Protein AF-A0A4R4UU41-F1 (afdb_monomer)

Secondary structure (DSSP, 8-state):
-HHHHHHHHHHHHHHHHHTT--TTSHHHHHHHHHHHHHTTT-TTS---SSHHHHHHHHHHHHHHHHHHHHHHHHHHHT-

Foldseek 3Di:
DVLQVLLVLLVLLLVCVVVVNDCPDPVNVVSVVSLVVQLVPLQPPDDDPDVSVSSCVSSVVSSVVSVVVVVVVVVVVVD

Structure (mmCIF, N/CA/C/O backbone):
data_AF-A0A4R4UU41-F1
#
_entry.id   AF-A0A4R4UU41-F1
#
loop_
_atom_site.group_PDB
_atom_site.id
_atom_site.type_symbol
_atom_site.label_atom_id
_atom_site.label_alt_id
_atom_site.label_comp_id
_atom_site.label_asym_id
_atom_site.label_entity_id
_atom_site.label_seq_id
_atom_site.pdbx_PDB_ins_code
_atom_site.Cartn_x
_atom_site.Cartn_y
_atom_site.Cartn_z
_atom_site.occupancy
_atom_site.B_iso_or_equiv
_atom_site.auth_seq_id
_atom_site.auth_comp_id
_atom_site.auth_asym_id
_atom_site.auth_atom_id
_atom_site.pdbx_PDB_model_num
ATOM 1 N N . MET A 1 1 ? -5.364 6.024 13.652 1.00 81.44 1 MET A N 1
ATOM 2 C CA . MET A 1 1 ? -3.890 5.905 13.722 1.00 81.44 1 MET A CA 1
ATOM 3 C C . MET A 1 1 ? -3.421 4.671 12.966 1.00 81.44 1 MET A C 1
ATOM 5 O O . MET A 1 1 ? -2.690 4.846 12.007 1.00 81.44 1 MET A O 1
ATOM 9 N N . VAL A 1 2 ? -3.912 3.466 13.288 1.00 94.12 2 VAL A N 1
ATOM 10 C CA . VAL A 1 2 ? -3.514 2.218 12.595 1.00 94.12 2 VAL A CA 1
ATOM 11 C C . VAL A 1 2 ? -3.742 2.258 11.078 1.00 94.12 2 VAL A C 1
ATOM 13 O O . VAL A 1 2 ? -2.835 1.942 10.320 1.00 94.12 2 VAL A O 1
ATOM 16 N N . SER A 1 3 ? -4.901 2.734 10.613 1.00 96.44 3 SER A N 1
ATOM 17 C CA . SER A 1 3 ? -5.179 2.840 9.172 1.00 96.44 3 SER A CA 1
ATOM 18 C C . SER A 1 3 ? -4.194 3.727 8.406 1.00 96.44 3 SER A C 1
ATOM 20 O O . SER A 1 3 ? -3.899 3.449 7.250 1.00 96.44 3 SER A O 1
ATOM 22 N N . ALA A 1 4 ? -3.664 4.775 9.043 1.00 97.06 4 ALA A N 1
ATOM 23 C CA . ALA A 1 4 ? -2.667 5.648 8.431 1.00 97.06 4 ALA A CA 1
ATOM 24 C C . ALA A 1 4 ? -1.298 4.965 8.318 1.00 97.06 4 ALA A C 1
ATOM 26 O O . ALA A 1 4 ? -0.598 5.190 7.339 1.00 97.06 4 ALA A O 1
ATOM 27 N N . LEU A 1 5 ? -0.940 4.097 9.272 1.00 98.00 5 LEU A N 1
ATOM 28 C CA . LEU A 1 5 ? 0.279 3.288 9.181 1.00 98.00 5 LEU A CA 1
ATOM 29 C C . LEU A 1 5 ? 0.185 2.276 8.034 1.00 98.00 5 LEU A C 1
ATOM 31 O O . LEU A 1 5 ? 1.139 2.120 7.282 1.00 98.00 5 LEU A O 1
ATOM 35 N N . ILE A 1 6 ? -0.976 1.643 7.847 1.00 98.12 6 ILE A N 1
ATOM 36 C CA . ILE A 1 6 ? -1.194 0.725 6.718 1.00 98.12 6 ILE A CA 1
ATOM 37 C C . ILE A 1 6 ? -1.145 1.486 5.386 1.00 98.12 6 ILE A C 1
ATOM 39 O O . ILE A 1 6 ? -0.467 1.065 4.454 1.00 98.12 6 ILE A O 1
ATOM 43 N N . ALA A 1 7 ? -1.788 2.655 5.310 1.00 98.31 7 ALA A N 1
ATOM 44 C CA . ALA A 1 7 ? -1.704 3.512 4.130 1.00 98.31 7 ALA A CA 1
ATOM 45 C C . ALA A 1 7 ? -0.257 3.937 3.817 1.00 98.31 7 ALA A C 1
ATOM 47 O O . ALA A 1 7 ? 0.142 3.940 2.654 1.00 98.31 7 ALA A O 1
ATOM 48 N N . LEU A 1 8 ? 0.548 4.240 4.841 1.00 98.44 8 LEU A N 1
ATOM 49 C CA . LEU A 1 8 ? 1.966 4.557 4.678 1.00 98.44 8 LEU A CA 1
ATOM 50 C C . LEU A 1 8 ? 2.751 3.386 4.073 1.00 98.44 8 LEU A C 1
ATOM 52 O O . LEU A 1 8 ? 3.577 3.614 3.193 1.00 98.44 8 LEU A O 1
ATOM 56 N N . VAL A 1 9 ? 2.475 2.145 4.487 1.00 98.62 9 VAL A N 1
ATOM 57 C CA . VAL A 1 9 ? 3.104 0.949 3.900 1.00 98.62 9 VAL A CA 1
ATOM 58 C C . VAL A 1 9 ? 2.828 0.862 2.398 1.00 98.62 9 VAL A C 1
ATOM 60 O O . VAL A 1 9 ? 3.751 0.609 1.628 1.00 98.62 9 VAL A O 1
ATOM 63 N N . PHE A 1 10 ? 1.595 1.125 1.954 1.00 98.44 10 PHE A N 1
ATOM 64 C CA . PHE A 1 10 ? 1.282 1.140 0.521 1.00 98.44 10 PHE A CA 1
ATOM 65 C C . PHE A 1 10 ? 2.035 2.238 -0.230 1.00 98.44 10 PHE A C 1
ATOM 67 O O . PHE A 1 10 ? 2.574 1.980 -1.303 1.00 98.44 10 PHE A O 1
ATOM 74 N N . VAL A 1 11 ? 2.122 3.443 0.340 1.00 98.62 11 VAL A N 1
ATOM 75 C CA . VAL A 1 11 ? 2.878 4.552 -0.261 1.00 98.62 11 VAL A CA 1
ATOM 76 C C . VAL A 1 11 ? 4.360 4.201 -0.386 1.00 98.62 11 VAL A C 1
ATOM 78 O O . VAL A 1 11 ? 4.944 4.403 -1.449 1.00 98.62 11 VAL A O 1
ATOM 81 N N . LEU A 1 12 ? 4.964 3.630 0.658 1.00 98.62 12 LEU A N 1
ATOM 82 C CA . LEU A 1 12 ? 6.355 3.178 0.614 1.00 98.62 12 LEU A CA 1
ATOM 83 C C . LEU A 1 12 ? 6.558 2.078 -0.433 1.00 98.62 12 LEU A C 1
ATOM 85 O O . LEU A 1 12 ? 7.506 2.153 -1.208 1.00 98.62 12 LEU A O 1
ATOM 89 N N . HIS A 1 13 ? 5.653 1.100 -0.511 1.00 98.38 13 HIS A N 1
ATOM 90 C CA . HIS A 1 13 ? 5.717 0.048 -1.524 1.00 98.38 13 HIS A CA 1
ATOM 91 C C . HIS A 1 13 ? 5.655 0.614 -2.951 1.00 98.38 13 HIS A C 1
ATOM 93 O O . HIS A 1 13 ? 6.444 0.196 -3.802 1.00 98.38 13 HIS A O 1
ATOM 99 N N . ILE A 1 14 ? 4.782 1.596 -3.203 1.00 98.38 14 ILE A N 1
ATOM 100 C CA . ILE A 1 14 ? 4.719 2.301 -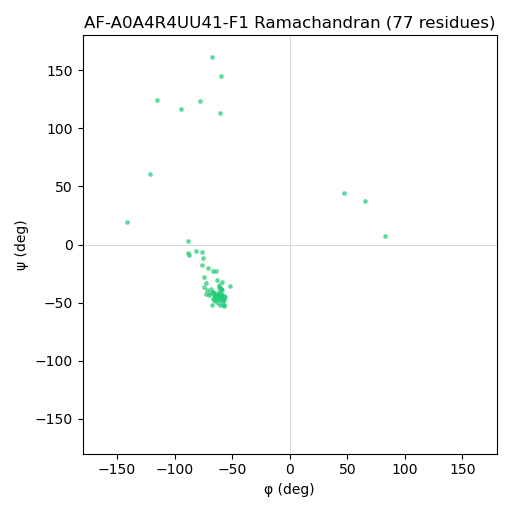4.489 1.00 98.38 14 ILE A CA 1
ATOM 101 C C . ILE A 1 14 ? 6.050 2.996 -4.776 1.00 98.38 14 ILE A C 1
ATOM 103 O O . ILE A 1 14 ? 6.630 2.767 -5.834 1.00 98.38 14 ILE A O 1
ATOM 107 N N . ILE A 1 15 ? 6.558 3.803 -3.837 1.00 98.56 15 ILE A N 1
ATOM 108 C CA . ILE A 1 15 ? 7.812 4.548 -4.015 1.00 98.56 15 ILE A CA 1
ATOM 109 C C . ILE A 1 15 ? 8.957 3.589 -4.331 1.00 98.56 15 ILE A C 1
ATOM 111 O O . ILE A 1 15 ? 9.622 3.771 -5.341 1.00 98.56 15 ILE A O 1
ATOM 115 N N . PHE A 1 16 ? 9.151 2.546 -3.523 1.00 98.44 16 PHE A N 1
ATOM 1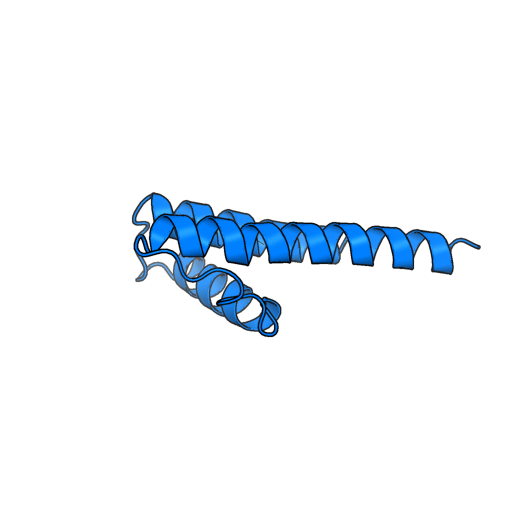16 C CA . PHE A 1 16 ? 10.232 1.578 -3.712 1.00 98.44 16 PHE A CA 1
ATOM 117 C C . PHE A 1 16 ? 10.156 0.843 -5.041 1.00 98.44 16 PHE A C 1
ATOM 119 O O . PHE A 1 16 ? 11.184 0.586 -5.659 1.00 98.44 16 PHE A O 1
ATOM 126 N N . SER A 1 17 ? 8.952 0.523 -5.500 1.0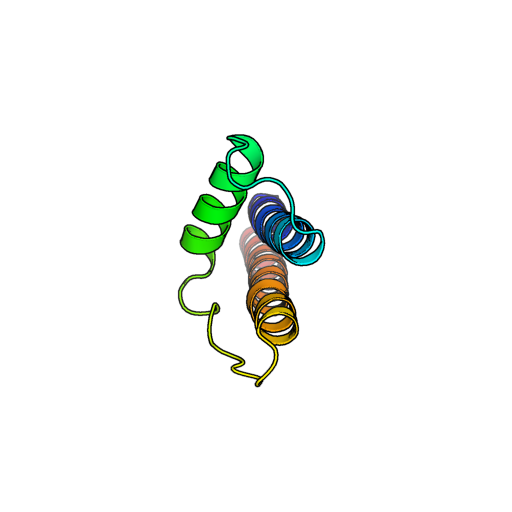0 97.00 17 SER A N 1
ATOM 127 C CA . SER A 1 17 ? 8.789 -0.158 -6.781 1.00 97.00 17 SER A CA 1
ATOM 128 C C . SER A 1 17 ? 9.067 0.784 -7.953 1.00 97.00 17 SER A C 1
ATOM 130 O O . SER A 1 17 ? 9.757 0.399 -8.890 1.00 97.00 17 SER A O 1
ATOM 132 N N . VAL A 1 18 ? 8.582 2.031 -7.888 1.00 97.69 18 VAL A N 1
ATOM 133 C CA . VAL A 1 18 ? 8.778 3.043 -8.942 1.00 97.69 18 VAL A CA 1
ATOM 134 C C . VAL A 1 18 ? 10.240 3.477 -9.036 1.00 97.69 18 VAL A C 1
ATOM 136 O O . VAL A 1 18 ? 10.749 3.687 -10.132 1.00 97.69 18 VAL A O 1
ATOM 139 N N . THR A 1 19 ? 10.932 3.614 -7.903 1.00 97.75 19 THR A N 1
ATOM 140 C CA . THR A 1 19 ? 12.345 4.018 -7.879 1.00 97.75 19 THR A CA 1
ATOM 141 C C . THR A 1 19 ? 13.310 2.865 -8.139 1.00 97.75 19 THR A C 1
ATOM 143 O O . THR A 1 19 ? 14.512 3.106 -8.238 1.00 97.75 19 THR A O 1
ATOM 146 N N . GLY A 1 20 ? 12.820 1.625 -8.240 1.00 96.69 20 GLY A N 1
ATOM 147 C CA . GLY A 1 20 ? 13.670 0.445 -8.392 1.00 96.69 20 GLY A CA 1
ATOM 148 C C . GLY A 1 20 ? 14.540 0.179 -7.160 1.00 96.69 20 GLY A C 1
ATOM 149 O O . GLY A 1 20 ? 15.705 -0.191 -7.290 1.00 96.69 20 GLY A O 1
ATOM 150 N N . ALA A 1 21 ? 14.002 0.407 -5.959 1.00 97.50 21 ALA A N 1
ATOM 151 C CA . ALA A 1 21 ? 14.714 0.164 -4.713 1.00 97.50 21 ALA A CA 1
ATOM 152 C C . ALA A 1 21 ? 15.138 -1.310 -4.582 1.00 97.50 21 ALA A C 1
ATOM 154 O O . ALA A 1 21 ? 14.418 -2.225 -4.995 1.00 97.50 21 ALA A O 1
ATOM 155 N N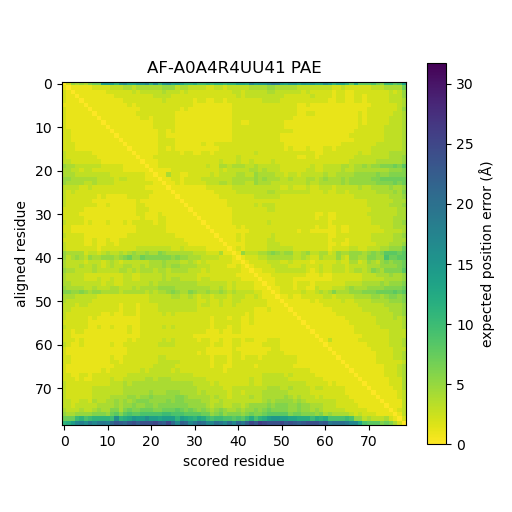 . ASN A 1 22 ? 16.304 -1.524 -3.965 1.00 97.31 22 ASN A N 1
ATOM 156 C CA . ASN A 1 22 ? 16.908 -2.844 -3.810 1.00 97.31 22 ASN A CA 1
ATOM 157 C C . ASN A 1 22 ? 15.994 -3.795 -3.015 1.00 97.31 22 ASN A C 1
ATOM 159 O 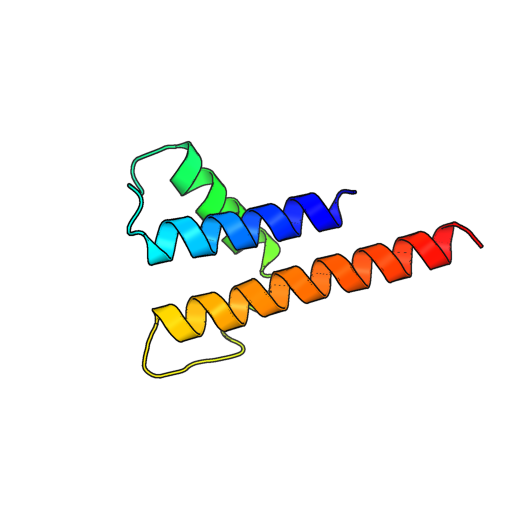O . ASN A 1 22 ? 15.793 -3.593 -1.818 1.00 97.31 22 ASN A O 1
ATOM 163 N N . GLN A 1 23 ? 15.483 -4.840 -3.671 1.00 93.88 23 GLN A N 1
ATOM 164 C CA . GLN A 1 23 ? 14.601 -5.836 -3.053 1.00 93.88 23 GLN A CA 1
ATOM 165 C C . GLN A 1 23 ? 15.329 -6.759 -2.068 1.00 93.88 23 GLN A C 1
ATOM 167 O O . GLN A 1 23 ? 14.678 -7.312 -1.190 1.00 93.88 23 GLN A O 1
ATOM 172 N N . ASP A 1 24 ? 16.659 -6.870 -2.153 1.00 96.62 24 ASP A N 1
ATOM 173 C CA . ASP A 1 24 ? 17.462 -7.644 -1.194 1.00 96.62 24 ASP A CA 1
ATOM 174 C C . ASP A 1 24 ? 17.649 -6.902 0.138 1.00 96.62 24 ASP A C 1
ATOM 176 O O . ASP A 1 24 ? 18.209 -7.436 1.092 1.00 96.62 24 ASP A O 1
ATOM 180 N N . ASN A 1 25 ? 17.206 -5.644 0.225 1.00 98.19 25 ASN A N 1
ATOM 181 C CA . ASN A 1 25 ? 17.171 -4.929 1.486 1.00 98.19 25 ASN A CA 1
ATOM 182 C C . ASN A 1 25 ? 15.967 -5.382 2.323 1.00 98.19 25 ASN A C 1
ATOM 184 O O . ASN A 1 25 ? 14.817 -5.218 1.908 1.00 98.19 25 ASN A O 1
ATOM 188 N N . ASP A 1 26 ? 16.234 -5.845 3.544 1.00 98.19 26 ASP A N 1
ATOM 189 C CA . ASP A 1 26 ? 15.213 -6.361 4.462 1.00 98.19 26 ASP A CA 1
ATOM 190 C C . ASP A 1 26 ? 14.036 -5.400 4.677 1.00 98.19 26 ASP A C 1
ATOM 192 O O . ASP A 1 26 ? 12.888 -5.831 4.777 1.00 98.19 26 ASP A O 1
ATOM 196 N N . PHE A 1 27 ? 14.281 -4.086 4.709 1.00 98.12 27 PHE A N 1
ATOM 197 C CA . PHE A 1 27 ? 13.220 -3.098 4.903 1.00 98.12 27 PHE A CA 1
ATOM 198 C C . PHE A 1 27 ? 12.318 -2.952 3.669 1.00 98.12 27 PHE A C 1
ATOM 200 O O . PHE A 1 27 ? 11.095 -2.836 3.802 1.00 98.12 27 PHE A O 1
ATOM 207 N N . VAL A 1 28 ? 12.892 -3.001 2.464 1.00 98.31 28 VAL A N 1
ATOM 208 C CA . VAL A 1 28 ? 12.130 -2.975 1.206 1.00 98.31 28 VAL A CA 1
ATOM 209 C C . VAL A 1 28 ? 11.305 -4.257 1.067 1.00 98.31 28 VAL A C 1
ATOM 211 O O . VAL A 1 28 ? 10.097 -4.176 0.828 1.00 98.31 28 VAL A O 1
ATOM 214 N N . ALA A 1 29 ? 11.917 -5.420 1.312 1.00 98.19 29 ALA A N 1
ATOM 215 C CA . ALA A 1 29 ? 11.246 -6.720 1.279 1.00 98.19 29 ALA A CA 1
ATOM 216 C C . ALA A 1 29 ? 10.107 -6.812 2.310 1.00 98.19 29 ALA A C 1
ATOM 218 O O . ALA A 1 29 ? 8.992 -7.233 1.986 1.00 98.19 29 ALA A O 1
ATOM 219 N N . PHE A 1 30 ? 10.346 -6.345 3.540 1.00 98.38 30 PHE A N 1
ATOM 220 C CA . PHE A 1 30 ? 9.325 -6.250 4.583 1.00 98.38 30 PHE A CA 1
ATOM 221 C C . PHE A 1 30 ? 8.147 -5.373 4.148 1.00 98.38 30 PHE A C 1
ATOM 223 O O . PHE A 1 30 ? 6.982 -5.741 4.332 1.00 98.38 30 PHE A O 1
ATOM 230 N N . THR A 1 31 ? 8.438 -4.221 3.544 1.00 98.44 31 THR A N 1
ATOM 231 C CA . THR A 1 31 ? 7.413 -3.285 3.074 1.00 98.44 31 THR A CA 1
ATOM 232 C C . THR A 1 31 ? 6.563 -3.903 1.966 1.00 98.44 31 THR A C 1
ATOM 234 O O . THR A 1 31 ? 5.336 -3.828 2.028 1.00 98.44 31 THR A O 1
ATOM 237 N N . TYR A 1 32 ? 7.191 -4.581 1.000 1.00 97.88 32 TYR A N 1
ATOM 238 C CA . TYR A 1 32 ? 6.500 -5.337 -0.046 1.00 97.88 32 TYR A CA 1
ATOM 239 C C . TYR A 1 32 ? 5.572 -6.413 0.537 1.00 97.88 32 TYR A C 1
ATOM 241 O O . TYR A 1 32 ? 4.387 -6.455 0.203 1.00 97.88 32 TYR A O 1
ATOM 249 N N . GLY A 1 33 ? 6.082 -7.254 1.444 1.00 98.06 33 GLY A N 1
ATOM 250 C CA . GLY A 1 33 ? 5.299 -8.324 2.066 1.00 98.06 33 GLY A CA 1
ATOM 251 C C . GLY A 1 33 ? 4.110 -7.788 2.865 1.00 98.06 33 GLY A C 1
ATOM 252 O O . GLY A 1 33 ? 2.991 -8.287 2.742 1.00 98.06 33 GLY A O 1
ATOM 2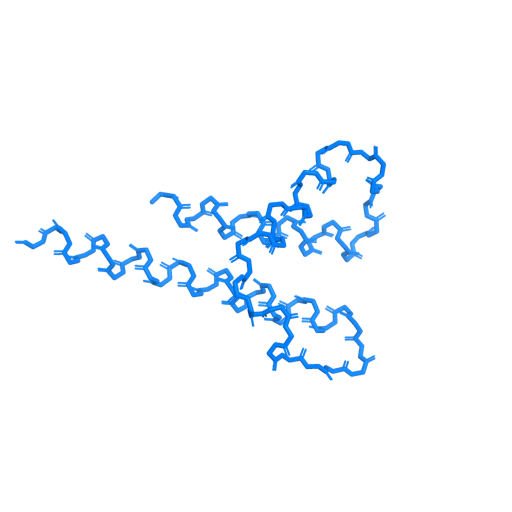53 N N . THR A 1 34 ? 4.326 -6.710 3.618 1.00 98.31 34 THR A N 1
ATOM 254 C CA . THR A 1 34 ? 3.274 -6.057 4.407 1.00 98.31 34 THR A CA 1
ATOM 255 C C . THR A 1 34 ? 2.213 -5.417 3.507 1.00 98.31 34 THR A C 1
ATOM 257 O O . THR A 1 34 ? 1.018 -5.564 3.762 1.00 98.31 34 THR A O 1
ATOM 260 N N . ALA A 1 35 ? 2.618 -4.763 2.412 1.00 98.19 35 ALA A N 1
ATOM 261 C CA . ALA A 1 35 ? 1.691 -4.223 1.420 1.00 98.19 35 ALA A CA 1
ATOM 262 C C . ALA A 1 35 ? 0.857 -5.340 0.773 1.00 98.19 35 ALA A C 1
ATOM 264 O O . ALA A 1 35 ? -0.366 -5.244 0.710 1.00 98.19 35 ALA A O 1
ATOM 265 N N . LYS A 1 36 ? 1.492 -6.439 0.356 1.00 97.19 36 LYS A N 1
ATOM 266 C CA . LYS A 1 36 ? 0.794 -7.602 -0.211 1.00 97.19 36 LYS A CA 1
ATOM 267 C C . LYS A 1 36 ? -0.210 -8.218 0.760 1.00 97.19 36 LYS A C 1
ATOM 269 O O . LYS A 1 36 ? -1.293 -8.604 0.333 1.00 97.19 36 LYS A O 1
ATOM 274 N N . PHE A 1 37 ? 0.116 -8.273 2.048 1.00 97.69 37 PHE A N 1
ATOM 275 C CA . PHE A 1 37 ? -0.787 -8.787 3.074 1.00 97.69 37 PHE A CA 1
ATOM 276 C C . PHE A 1 37 ? -2.049 -7.921 3.232 1.00 97.69 37 PHE A C 1
ATOM 278 O O . PHE A 1 37 ? -3.160 -8.446 3.271 1.00 97.69 37 PHE A O 1
ATOM 285 N N . PHE A 1 38 ? -1.900 -6.593 3.279 1.00 97.94 38 PHE A N 1
ATOM 286 C CA . PHE A 1 38 ? -3.021 -5.676 3.524 1.00 97.94 38 PHE A CA 1
ATOM 287 C C . PHE A 1 38 ? -3.795 -5.248 2.275 1.00 97.94 38 PHE A C 1
ATOM 289 O O . PHE A 1 38 ? -4.839 -4.614 2.410 1.00 97.94 38 PHE A O 1
ATOM 296 N N . VAL A 1 39 ? -3.333 -5.561 1.062 1.00 96.31 39 VAL A N 1
ATOM 297 C CA . VAL A 1 39 ? -4.046 -5.131 -0.153 1.00 96.31 39 VAL A CA 1
ATOM 298 C C . VAL A 1 39 ? -5.419 -5.806 -0.294 1.00 96.31 39 VAL A C 1
ATOM 300 O O . VAL A 1 39 ? -6.296 -5.248 -0.940 1.00 96.31 39 VAL A O 1
ATOM 303 N N . LEU A 1 40 ? -5.630 -6.973 0.336 1.00 92.56 40 LEU A N 1
ATOM 304 C CA . LEU A 1 40 ? -6.931 -7.653 0.478 1.00 92.56 40 LEU A CA 1
ATOM 305 C C . LEU A 1 40 ? -7.751 -7.754 -0.827 1.00 92.56 40 LEU A C 1
ATOM 307 O O . LEU A 1 40 ? -8.955 -7.510 -0.836 1.00 92.56 40 LEU A O 1
ATOM 311 N N . GLY A 1 41 ? -7.097 -8.108 -1.937 1.00 90.62 41 GLY A N 1
ATOM 312 C CA . GLY A 1 41 ? -7.750 -8.252 -3.248 1.00 90.62 41 GLY A CA 1
ATOM 313 C C . GLY A 1 41 ? -7.936 -6.944 -4.025 1.00 90.62 41 GLY A C 1
ATOM 314 O O . GLY A 1 41 ? -8.572 -6.944 -5.067 1.00 90.62 41 GLY A O 1
ATOM 315 N N . LEU A 1 42 ? -7.372 -5.829 -3.552 1.00 94.38 42 LEU A N 1
ATOM 316 C CA . LEU A 1 42 ? -7.355 -4.558 -4.286 1.00 94.38 42 LEU A CA 1
ATOM 317 C C . LEU A 1 42 ? -6.145 -4.418 -5.227 1.00 94.38 42 LEU A C 1
ATOM 319 O O . LEU A 1 42 ? -5.948 -3.361 -5.815 1.00 94.38 42 LEU A O 1
ATOM 323 N N . GLY A 1 43 ? -5.298 -5.448 -5.326 1.00 93.25 43 GLY A N 1
ATOM 324 C CA . GLY A 1 43 ? -4.011 -5.391 -6.029 1.00 93.25 43 GLY A CA 1
ATOM 325 C C . GLY A 1 43 ? -4.113 -5.418 -7.556 1.00 93.25 43 GLY A C 1
ATOM 326 O O . GLY A 1 43 ? -3.115 -5.169 -8.227 1.00 93.25 43 GLY A O 1
ATOM 327 N N . ASP A 1 44 ? -5.293 -5.727 -8.079 1.00 95.38 44 ASP A N 1
ATOM 328 C CA . ASP A 1 44 ? -5.584 -6.013 -9.483 1.00 95.38 44 ASP A CA 1
ATOM 329 C C . ASP A 1 44 ? -6.934 -5.424 -9.943 1.00 95.38 44 ASP A C 1
ATOM 331 O O . ASP A 1 44 ? -7.462 -5.807 -10.983 1.00 95.38 44 ASP A O 1
ATOM 335 N N . VAL A 1 45 ? -7.474 -4.442 -9.210 1.00 97.06 45 VAL A N 1
ATOM 336 C CA . VAL A 1 45 ? -8.690 -3.689 -9.588 1.00 97.06 45 VAL A CA 1
ATOM 337 C C . VAL A 1 45 ? -8.505 -2.974 -10.928 1.00 97.06 45 VAL A C 1
ATOM 339 O O . VAL A 1 45 ? -9.424 -2.908 -11.743 1.00 97.06 45 VAL A O 1
ATOM 342 N N . PHE A 1 46 ? -7.306 -2.449 -11.166 1.00 97.31 46 PHE A N 1
ATOM 343 C CA . PHE A 1 46 ? -6.899 -1.823 -12.415 1.00 97.31 46 PHE A CA 1
ATOM 344 C C . PHE A 1 46 ? -5.782 -2.636 -13.074 1.00 97.31 46 PHE A C 1
ATOM 346 O O . PHE A 1 46 ? -4.724 -2.838 -12.480 1.00 97.31 46 PHE A O 1
ATOM 353 N N . THR A 1 47 ? -5.981 -3.045 -14.327 1.00 96.81 47 THR A N 1
ATOM 354 C CA . THR A 1 47 ? -5.020 -3.847 -15.107 1.00 96.81 47 THR A CA 1
ATOM 355 C C . THR A 1 47 ? -4.590 -3.141 -16.405 1.00 96.81 47 THR A C 1
ATOM 357 O O . THR A 1 47 ? -4.834 -3.639 -17.505 1.00 96.81 47 THR A O 1
ATOM 360 N N . PRO A 1 48 ? -3.974 -1.943 -16.323 1.00 96.62 48 PRO A N 1
ATOM 361 C CA . PRO A 1 48 ? -3.449 -1.260 -17.503 1.00 96.62 48 PRO A CA 1
ATOM 362 C C . PRO A 1 48 ? -2.261 -2.026 -18.106 1.00 96.62 48 PRO A C 1
ATOM 364 O O . PRO A 1 48 ? -1.609 -2.819 -17.432 1.00 96.62 48 PRO A O 1
ATOM 367 N N . GLY A 1 49 ? -1.938 -1.742 -19.372 1.00 97.25 49 GLY A N 1
ATOM 368 C CA . GLY A 1 49 ? -0.781 -2.356 -20.040 1.00 97.25 49 GLY A CA 1
ATOM 369 C C . GLY A 1 49 ? 0.572 -1.990 -19.412 1.00 97.25 49 GLY A C 1
ATOM 370 O O . GLY A 1 49 ? 1.535 -2.735 -19.563 1.00 97.25 49 GLY A O 1
ATOM 371 N N . ASP A 1 50 ? 0.641 -0.870 -18.687 1.00 97.06 50 ASP A N 1
ATOM 372 C CA . ASP 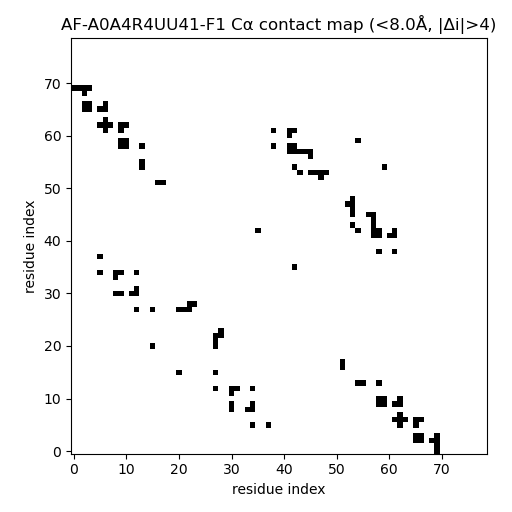A 1 50 ? 1.819 -0.463 -17.922 1.00 97.06 50 ASP A CA 1
ATOM 373 C C . ASP A 1 50 ? 1.700 -0.925 -16.460 1.00 97.06 50 ASP A C 1
ATOM 375 O O . ASP A 1 50 ? 0.827 -0.474 -15.710 1.00 97.06 50 ASP A O 1
ATOM 379 N N . ALA A 1 51 ? 2.607 -1.807 -16.039 1.00 95.56 51 ALA A N 1
ATOM 380 C CA . ALA A 1 51 ? 2.605 -2.377 -14.694 1.00 95.56 51 ALA A CA 1
ATOM 381 C C . ALA A 1 51 ? 2.817 -1.330 -13.583 1.00 95.56 51 ALA A C 1
ATOM 383 O O . ALA A 1 51 ? 2.280 -1.486 -12.486 1.00 95.56 51 ALA A O 1
ATOM 384 N N . THR A 1 52 ? 3.554 -0.250 -13.856 1.00 96.62 52 THR A N 1
ATOM 385 C CA . THR A 1 52 ? 3.798 0.836 -12.896 1.00 96.62 52 THR A CA 1
ATOM 386 C C . THR A 1 52 ? 2.524 1.630 -12.655 1.00 96.62 52 THR A C 1
ATOM 388 O O . THR A 1 52 ? 2.174 1.911 -11.508 1.00 96.62 52 THR A O 1
ATOM 391 N N . ILE A 1 53 ? 1.786 1.944 -13.723 1.00 97.88 53 ILE A N 1
ATOM 392 C CA . ILE A 1 53 ? 0.481 2.606 -13.607 1.00 97.88 53 ILE A CA 1
ATOM 393 C C . ILE A 1 53 ? -0.476 1.720 -12.805 1.00 97.88 53 ILE A C 1
ATOM 395 O O . ILE A 1 53 ? -1.123 2.201 -11.874 1.00 97.88 53 ILE A O 1
ATOM 399 N N . GLY A 1 54 ? -0.526 0.420 -13.114 1.00 97.81 54 GLY A N 1
ATOM 400 C CA . GLY A 1 54 ? -1.352 -0.539 -12.380 1.00 97.81 54 GLY A CA 1
ATOM 401 C C . GLY A 1 54 ? -1.005 -0.573 -10.892 1.00 97.81 54 GLY A C 1
ATOM 402 O O . GLY A 1 54 ? -1.891 -0.475 -10.045 1.00 97.81 54 GLY A O 1
ATOM 403 N N . LEU A 1 55 ? 0.283 -0.630 -10.559 1.00 97.81 55 LEU A N 1
ATOM 404 C CA . LEU A 1 55 ? 0.754 -0.601 -9.179 1.00 97.81 55 LEU A CA 1
ATOM 405 C C . LEU A 1 55 ? 0.270 0.651 -8.430 1.00 97.81 55 LEU A C 1
ATOM 407 O O . LEU A 1 55 ? 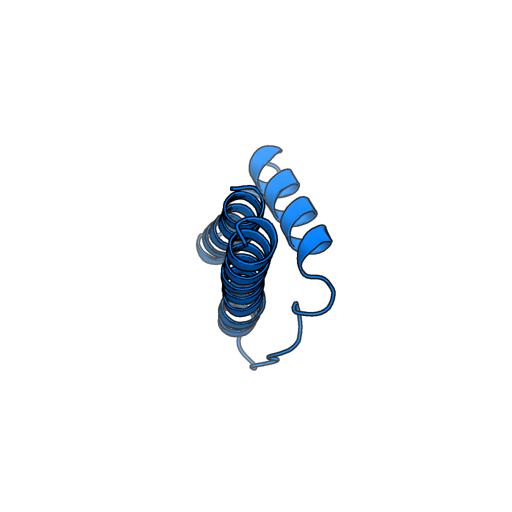-0.322 0.534 -7.355 1.00 97.81 55 LEU A O 1
ATOM 411 N N . VAL A 1 56 ? 0.511 1.837 -8.996 1.00 98.31 56 VAL A N 1
ATOM 412 C CA . VAL A 1 56 ? 0.153 3.119 -8.370 1.00 98.31 56 VAL A CA 1
ATOM 413 C C . VAL A 1 56 ? -1.355 3.208 -8.144 1.00 98.31 56 VAL A C 1
ATOM 415 O O . VAL A 1 56 ? -1.784 3.592 -7.057 1.00 98.31 56 VAL A O 1
ATOM 418 N N . LEU A 1 57 ? -2.162 2.830 -9.139 1.00 98.31 57 LEU A N 1
ATOM 419 C CA . LEU A 1 57 ? -3.620 2.897 -9.043 1.00 98.31 57 LEU A CA 1
ATOM 420 C C . LEU A 1 57 ? -4.172 1.947 -7.977 1.00 98.31 57 LEU A C 1
ATOM 422 O O . LEU A 1 57 ? -4.961 2.366 -7.132 1.00 98.31 57 LEU A O 1
ATOM 426 N N . ASN A 1 58 ? -3.741 0.686 -7.987 1.00 98.44 58 ASN A N 1
ATOM 427 C CA . ASN A 1 58 ? -4.259 -0.341 -7.084 1.00 98.44 58 ASN A CA 1
ATOM 428 C C . ASN A 1 58 ? -3.869 -0.081 -5.625 1.00 98.44 58 ASN A C 1
ATOM 430 O O . ASN A 1 58 ? -4.726 -0.007 -4.742 1.00 98.44 58 ASN A O 1
ATOM 434 N N . TYR A 1 59 ? -2.581 0.137 -5.357 1.00 98.25 59 TYR A N 1
ATOM 435 C CA . TYR A 1 59 ? -2.118 0.396 -3.992 1.00 98.25 59 TYR A CA 1
ATOM 436 C C . TYR A 1 59 ? -2.480 1.805 -3.505 1.00 98.25 59 TYR A C 1
ATOM 438 O O . TYR A 1 59 ? -2.711 1.999 -2.310 1.00 98.25 59 TYR A O 1
ATOM 446 N N . GLY A 1 60 ? -2.610 2.778 -4.414 1.00 98.06 60 GLY A N 1
ATOM 447 C CA . GLY A 1 60 ? -3.144 4.102 -4.103 1.00 98.06 60 GLY A CA 1
ATOM 448 C C . GLY A 1 60 ? -4.611 4.038 -3.676 1.00 98.06 60 GLY A C 1
ATOM 449 O O . GLY A 1 60 ? -4.982 4.608 -2.647 1.00 98.06 60 GLY A O 1
ATOM 450 N N . LEU A 1 61 ? -5.439 3.279 -4.403 1.00 98.19 61 LEU A N 1
ATOM 451 C CA . LEU A 1 61 ? -6.828 3.019 -4.023 1.00 98.19 61 LEU A CA 1
ATOM 452 C C . LEU A 1 61 ? -6.913 2.315 -2.662 1.00 98.19 61 LEU A C 1
ATOM 454 O O . LEU A 1 61 ? -7.687 2.743 -1.802 1.00 98.19 61 LEU A O 1
ATOM 458 N N . ALA A 1 62 ? -6.092 1.285 -2.435 1.00 98.19 62 ALA A N 1
ATOM 459 C CA . ALA A 1 62 ? -6.038 0.588 -1.152 1.00 98.19 62 ALA A CA 1
ATOM 460 C C . ALA A 1 62 ? -5.710 1.544 0.008 1.00 98.19 62 ALA A C 1
ATOM 462 O O . ALA A 1 62 ? -6.396 1.534 1.033 1.00 98.19 62 ALA A O 1
ATOM 463 N N . ALA A 1 63 ? -4.733 2.439 -0.167 1.00 98.19 63 ALA A N 1
ATOM 464 C CA . ALA A 1 63 ? -4.393 3.449 0.834 1.00 98.19 63 ALA A CA 1
ATOM 465 C C . ALA A 1 63 ? -5.578 4.362 1.166 1.00 98.19 63 ALA A C 1
ATOM 467 O O . ALA A 1 63 ? -5.888 4.573 2.342 1.00 98.19 63 ALA A O 1
ATOM 468 N N . LEU A 1 64 ? -6.281 4.859 0.145 1.00 98.00 64 LEU A N 1
ATOM 469 C CA . LEU A 1 64 ? -7.468 5.689 0.339 1.00 98.00 64 LEU A CA 1
ATOM 470 C C . LEU A 1 64 ? -8.558 4.935 1.107 1.00 98.00 64 LEU A C 1
ATOM 472 O O . LEU A 1 64 ? -9.090 5.472 2.080 1.00 98.00 64 LEU A O 1
ATOM 476 N N . ILE A 1 65 ? -8.847 3.685 0.738 1.00 97.38 65 ILE A N 1
ATOM 477 C CA . ILE A 1 65 ? -9.855 2.856 1.414 1.00 97.38 65 ILE A CA 1
ATOM 478 C C . ILE A 1 65 ? -9.539 2.712 2.904 1.00 97.38 65 ILE A C 1
ATOM 480 O O . ILE A 1 65 ? -10.411 2.967 3.737 1.00 97.38 65 ILE A O 1
ATOM 484 N N . TYR A 1 66 ? -8.294 2.389 3.263 1.00 97.50 66 TYR A N 1
ATOM 485 C CA . TYR A 1 66 ? -7.895 2.283 4.668 1.00 97.50 66 TYR A CA 1
ATOM 486 C C . TYR A 1 66 ? -8.076 3.604 5.423 1.00 97.50 66 TYR A C 1
ATOM 488 O O . TYR A 1 66 ? -8.608 3.615 6.539 1.00 97.50 66 TYR A O 1
ATOM 496 N N . LEU A 1 67 ? -7.676 4.732 4.829 1.00 97.50 67 LEU A N 1
ATOM 497 C CA . LEU A 1 67 ? -7.829 6.051 5.448 1.00 97.50 67 LEU A CA 1
ATOM 498 C C . LEU A 1 67 ? -9.304 6.408 5.682 1.00 97.50 67 LEU A C 1
ATOM 500 O O . LEU A 1 67 ? -9.661 6.827 6.789 1.00 97.50 67 LEU A O 1
ATOM 504 N N . PHE A 1 68 ? -10.165 6.206 4.681 1.00 97.12 68 PHE A N 1
ATOM 505 C CA . PHE A 1 68 ? -11.599 6.478 4.795 1.00 97.12 68 PHE A CA 1
ATOM 506 C C . PHE A 1 68 ? -12.279 5.546 5.798 1.00 97.12 68 PHE A C 1
ATOM 508 O O . PHE A 1 68 ? -12.975 6.032 6.692 1.00 97.12 68 PHE A O 1
ATOM 515 N N . ALA A 1 69 ? -12.025 4.238 5.722 1.00 95.81 69 ALA A N 1
ATOM 516 C CA . ALA A 1 69 ? -12.573 3.259 6.656 1.00 95.81 69 ALA A CA 1
ATOM 517 C C . ALA A 1 69 ? -12.167 3.584 8.099 1.00 95.81 69 ALA A C 1
ATOM 519 O O . ALA A 1 69 ? -13.018 3.676 8.984 1.00 95.81 69 ALA A O 1
ATOM 520 N N . GLY A 1 70 ? -10.884 3.869 8.335 1.00 95.81 70 GLY A N 1
ATOM 521 C CA . GLY A 1 70 ? -10.397 4.249 9.659 1.00 95.81 70 GLY A CA 1
ATOM 522 C C . GLY A 1 70 ? -11.041 5.531 10.192 1.00 95.81 70 GLY A C 1
ATOM 523 O O . GLY A 1 70 ? -11.334 5.616 11.385 1.00 95.81 70 GLY A O 1
ATOM 524 N N . ARG A 1 71 ? -11.313 6.520 9.328 1.00 94.94 71 ARG A N 1
ATOM 525 C CA . ARG A 1 71 ? -12.012 7.755 9.716 1.00 94.94 71 ARG A CA 1
ATOM 526 C C . ARG A 1 71 ? -13.483 7.507 10.053 1.00 94.94 71 ARG A C 1
ATOM 528 O O . ARG A 1 71 ? -13.969 8.073 11.032 1.00 94.94 71 ARG A O 1
ATOM 535 N N . ILE A 1 72 ? -14.176 6.675 9.274 1.00 96.06 72 ILE A N 1
ATOM 536 C CA . ILE A 1 72 ? -15.574 6.294 9.522 1.00 96.06 72 ILE A CA 1
ATOM 537 C C . ILE A 1 72 ? -15.681 5.553 10.855 1.00 96.06 72 ILE A C 1
ATOM 539 O O . ILE A 1 72 ? -16.458 5.966 11.713 1.00 96.06 72 ILE A O 1
ATOM 543 N N . ILE A 1 73 ? -14.842 4.535 11.070 1.00 94.62 73 ILE A N 1
ATOM 544 C CA . ILE A 1 73 ? -14.807 3.747 12.310 1.00 94.62 73 ILE A CA 1
ATOM 545 C C . ILE A 1 73 ? -14.498 4.647 13.511 1.00 94.62 73 ILE A C 1
ATOM 547 O O . ILE A 1 73 ? -15.219 4.622 14.504 1.00 94.62 73 ILE A O 1
ATOM 551 N N . ALA A 1 74 ? -13.480 5.509 13.417 1.00 93.75 74 ALA A N 1
ATOM 552 C CA . ALA A 1 74 ? -13.132 6.417 14.509 1.00 93.75 74 ALA A CA 1
ATOM 553 C C . ALA A 1 74 ? -14.265 7.395 14.857 1.00 93.75 74 ALA A C 1
ATOM 555 O O . ALA A 1 74 ? -14.436 7.746 16.022 1.00 93.75 74 ALA A O 1
ATOM 556 N N . ARG A 1 75 ? -15.040 7.848 13.863 1.00 93.94 75 ARG A N 1
ATOM 557 C CA . ARG A 1 75 ? -16.203 8.715 14.091 1.00 93.94 75 ARG A CA 1
ATOM 558 C C . ARG A 1 75 ? -17.382 7.942 14.677 1.00 93.94 75 ARG A C 1
ATOM 560 O O . ARG A 1 75 ? -18.088 8.506 15.503 1.00 93.94 75 ARG A O 1
ATOM 567 N N . ALA A 1 76 ? -17.583 6.692 14.265 1.00 93.69 76 ALA A N 1
ATOM 568 C CA . ALA A 1 76 ? -18.629 5.825 14.798 1.00 93.69 76 ALA A CA 1
ATOM 569 C C . ALA A 1 76 ? -18.386 5.477 16.274 1.00 93.69 76 ALA A C 1
ATOM 571 O O . ALA A 1 76 ? -19.320 5.541 17.055 1.00 93.69 76 ALA A O 1
ATOM 572 N N . LEU A 1 77 ? -17.137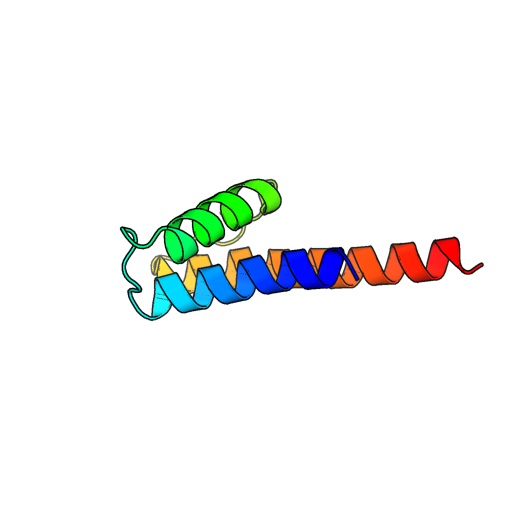 5.194 16.663 1.00 94.31 77 LEU A N 1
ATOM 573 C CA . LEU A 1 77 ? -16.765 4.848 18.045 1.00 94.31 77 LEU A CA 1
ATOM 574 C C . LEU A 1 77 ? -16.718 6.042 19.011 1.00 94.31 77 LEU A C 1
ATOM 576 O O . LEU A 1 77 ? -16.661 5.852 20.219 1.00 94.31 77 LEU A O 1
ATOM 580 N N . ARG A 1 78 ? -16.649 7.273 18.491 1.00 90.88 78 ARG A N 1
ATOM 581 C CA . ARG A 1 78 ? -16.666 8.504 19.302 1.00 90.88 78 ARG A CA 1
ATOM 582 C C . ARG A 1 78 ? -18.078 9.025 19.580 1.00 90.88 78 ARG A C 1
ATOM 584 O O . ARG A 1 78 ? -18.198 10.025 20.284 1.00 90.88 78 ARG A O 1
ATOM 591 N N . LYS A 1 79 ? -19.099 8.426 18.968 1.00 59.72 79 LYS A N 1
ATOM 592 C CA . LYS A 1 79 ? -20.505 8.676 19.291 1.00 59.72 79 LYS A CA 1
ATOM 593 C C . LYS A 1 79 ? -20.950 7.725 20.386 1.00 59.72 79 LYS A C 1
ATOM 595 O O . LYS A 1 79 ? -21.790 8.176 21.187 1.00 59.72 79 LYS A O 1
#

pLDDT: mean 96.26, std 4.83, range [59.72, 98.62]

Radius of gyration: 13.55 Å; Cα contacts (8 Å, |Δi|>4): 70; chains: 1; bounding box: 38×18×39 Å

Sequence (79 aa):
MVSALIALVFVLHIIFSVTGANQDNDFVAFTYGTAKFFVLGLGDVFTPGDATIGLVLNYGLAALIYLFAGRIIARALRK

Organism: NCBI:txid2530385

Solvent-accessible surface area (backbone atoms only — not comparable to full-atom values): 4294 Å² total; per-residue (Å²): 112,69,32,53,55,56,24,46,34,27,52,50,35,44,51,36,61,76,70,64,52,62,63,89,39,69,69,51,40,50,32,44,54,53,32,63,65,70,35,77,83,33,72,64,77,45,82,56,96,49,67,66,61,17,48,47,54,12,39,49,50,41,23,50,50,36,43,53,52,45,51,52,51,56,55,60,75,73,106

Mean predicted aligned error: 2.71 Å